Protein AF-A0A352XHY7-F1 (afdb_monomer)

Structure (mmCIF, N/CA/C/O backbone):
data_AF-A0A352XHY7-F1
#
_entry.id   AF-A0A352XHY7-F1
#
loop_
_atom_site.group_PDB
_atom_site.id
_atom_site.type_symbol
_atom_site.label_atom_id
_atom_site.label_alt_id
_atom_site.label_comp_id
_atom_site.label_asym_id
_atom_site.label_entity_id
_atom_site.label_seq_id
_atom_site.pdbx_PDB_ins_code
_atom_site.Cartn_x
_atom_site.Cartn_y
_atom_site.Cartn_z
_atom_site.occupancy
_atom_site.B_iso_or_equiv
_atom_site.auth_seq_id
_atom_site.auth_comp_id
_atom_site.auth_asym_id
_atom_site.auth_atom_id
_atom_site.pdbx_PDB_model_num
ATOM 1 N N . MET A 1 1 ? -7.387 20.997 -11.566 1.00 38.84 1 MET A N 1
ATOM 2 C CA . MET A 1 1 ? -7.227 20.634 -12.990 1.00 38.84 1 MET A CA 1
ATOM 3 C C . MET A 1 1 ? -6.092 19.633 -13.089 1.00 38.84 1 MET A C 1
ATOM 5 O O . MET A 1 1 ? -4.940 19.992 -12.870 1.00 38.84 1 MET A O 1
ATOM 9 N N . SER A 1 2 ? -6.449 18.356 -13.217 1.00 42.47 2 SER A N 1
ATOM 10 C CA . SER A 1 2 ? -5.541 17.223 -13.038 1.00 42.47 2 SER A CA 1
ATOM 11 C C . SER A 1 2 ? -4.668 17.066 -14.282 1.00 42.47 2 SER A C 1
ATOM 13 O O . SER A 1 2 ? -5.186 16.981 -15.389 1.00 42.47 2 SER A O 1
ATOM 15 N N . LYS A 1 3 ? -3.339 17.007 -14.128 1.00 48.66 3 LYS A N 1
ATOM 1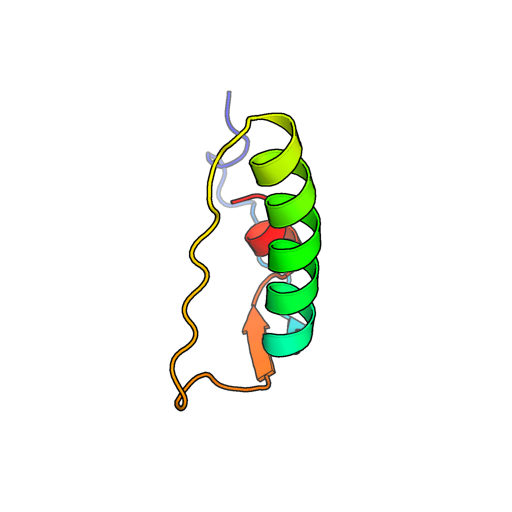6 C CA . LYS A 1 3 ? -2.362 16.838 -15.230 1.00 48.66 3 LYS A CA 1
ATOM 17 C C . LYS A 1 3 ?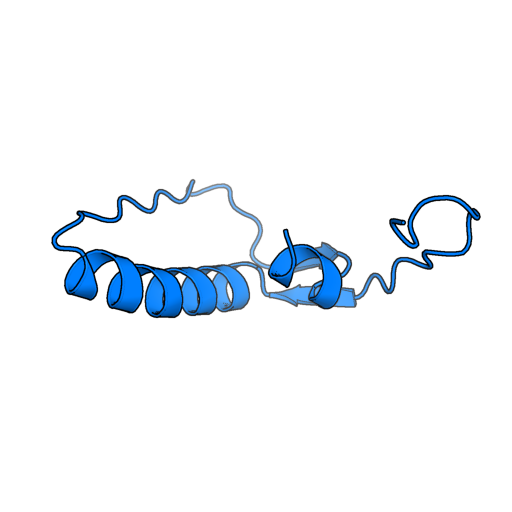 -2.427 15.451 -15.910 1.00 48.66 3 LYS A C 1
ATOM 19 O O . LYS A 1 3 ? -1.440 14.990 -16.476 1.00 48.66 3 LYS A O 1
ATOM 24 N N . ILE A 1 4 ? -3.567 14.770 -15.829 1.00 54.28 4 ILE A N 1
ATOM 25 C CA . ILE A 1 4 ? -3.823 13.474 -16.463 1.00 54.28 4 ILE A CA 1
ATOM 26 C C . ILE A 1 4 ? -4.343 13.670 -17.908 1.00 54.28 4 ILE A C 1
ATOM 28 O O . ILE A 1 4 ? -4.185 12.786 -18.742 1.00 54.28 4 ILE A O 1
ATOM 32 N N . GLU A 1 5 ? -4.846 14.856 -18.266 1.00 59.00 5 GLU A N 1
ATOM 33 C CA . GLU A 1 5 ? -5.613 15.103 -19.506 1.00 59.00 5 GLU A CA 1
ATOM 34 C C . GLU A 1 5 ? -4.801 15.504 -20.756 1.00 59.00 5 GLU A C 1
ATOM 36 O O . GLU A 1 5 ? -5.279 16.264 -21.592 1.00 59.00 5 GLU A O 1
ATOM 41 N N . ALA A 1 6 ? -3.574 15.008 -20.947 1.00 51.38 6 ALA A N 1
ATOM 42 C CA . ALA A 1 6 ? -2.829 15.332 -22.178 1.00 51.38 6 ALA A CA 1
ATOM 43 C C . ALA A 1 6 ? -1.888 14.238 -22.697 1.00 51.38 6 ALA A C 1
ATOM 45 O O . ALA A 1 6 ? -0.876 14.569 -23.309 1.00 51.38 6 ALA A O 1
ATOM 46 N N . GLY A 1 7 ? -2.138 12.952 -22.411 1.00 52.53 7 GLY A N 1
ATOM 47 C CA . GLY A 1 7 ? -1.336 11.845 -22.972 1.00 52.53 7 GLY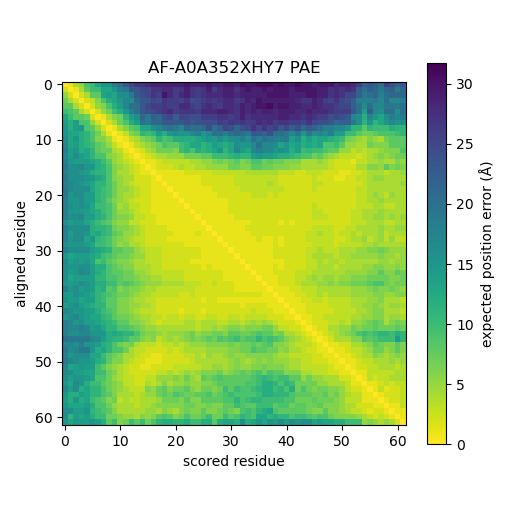 A CA 1
ATOM 48 C C . GLY A 1 7 ? 0.176 11.915 -22.683 1.00 52.53 7 GLY A C 1
ATOM 49 O O . GLY A 1 7 ? 0.964 11.227 -23.320 1.00 52.53 7 GLY A O 1
ATOM 50 N N . ARG A 1 8 ? 0.591 12.766 -21.735 1.00 54.25 8 ARG A N 1
ATOM 51 C CA . ARG A 1 8 ? 1.988 13.115 -21.409 1.00 54.25 8 ARG A CA 1
ATOM 52 C C . ARG A 1 8 ? 2.454 12.549 -20.071 1.00 54.25 8 ARG A C 1
ATOM 54 O O . ARG A 1 8 ? 3.525 12.890 -19.582 1.00 54.25 8 ARG A O 1
ATOM 61 N N . ALA A 1 9 ? 1.649 11.690 -19.460 1.00 59.78 9 ALA A N 1
ATOM 62 C CA . ALA A 1 9 ? 2.077 10.895 -18.328 1.00 59.78 9 ALA A CA 1
ATOM 63 C C . ALA A 1 9 ? 2.922 9.722 -18.845 1.00 59.78 9 ALA A C 1
ATOM 65 O O . ALA A 1 9 ? 2.406 8.628 -19.037 1.00 59.78 9 ALA A O 1
ATOM 66 N N . THR A 1 10 ? 4.214 9.947 -19.080 1.00 65.88 10 THR A N 1
ATOM 67 C CA . THR A 1 10 ? 5.160 8.848 -19.298 1.00 65.88 10 THR A CA 1
ATOM 68 C C . THR A 1 10 ? 5.268 8.048 -18.002 1.00 65.88 10 THR A C 1
ATOM 70 O O . THR A 1 10 ? 5.671 8.606 -16.980 1.00 65.88 10 THR A O 1
ATOM 73 N N . LEU A 1 11 ? 4.868 6.775 -18.023 1.00 67.38 11 LEU A N 1
ATOM 74 C CA . LEU A 1 11 ? 5.172 5.843 -16.939 1.00 67.38 11 LEU A CA 1
ATOM 75 C C . LEU A 1 11 ? 6.669 5.557 -16.991 1.00 67.38 11 LEU A C 1
ATOM 77 O O . LEU A 1 11 ? 7.168 5.068 -18.005 1.00 67.38 11 LEU A O 1
ATOM 81 N N . ASN A 1 12 ? 7.391 5.890 -15.924 1.00 72.12 12 ASN A N 1
ATOM 82 C CA . ASN A 1 12 ? 8.787 5.496 -15.808 1.00 72.12 12 ASN A CA 1
ATOM 83 C C . ASN A 1 12 ? 8.846 4.125 -15.135 1.00 72.12 12 ASN A C 1
ATOM 85 O O . ASN A 1 12 ? 9.055 4.015 -13.927 1.00 72.12 12 ASN A O 1
ATOM 89 N N . GLU A 1 13 ? 8.568 3.083 -15.916 1.00 77.44 13 GLU A N 1
ATOM 90 C CA . GLU A 1 13 ? 8.551 1.714 -15.415 1.00 77.44 13 GLU A CA 1
ATOM 91 C C . GLU A 1 13 ? 9.961 1.252 -15.054 1.00 77.44 13 GLU A C 1
ATOM 93 O O . GLU A 1 13 ? 10.805 1.005 -15.919 1.00 77.44 13 GLU A O 1
ATOM 98 N N . THR A 1 14 ? 10.195 1.066 -13.761 1.00 80.88 14 THR A N 1
ATOM 99 C CA . THR A 1 14 ? 11.435 0.504 -13.236 1.00 80.88 14 THR A CA 1
ATOM 100 C C . THR A 1 14 ? 11.148 -0.801 -12.509 1.00 80.88 14 THR A C 1
ATOM 102 O O . THR A 1 14 ? 10.016 -1.098 -12.119 1.00 80.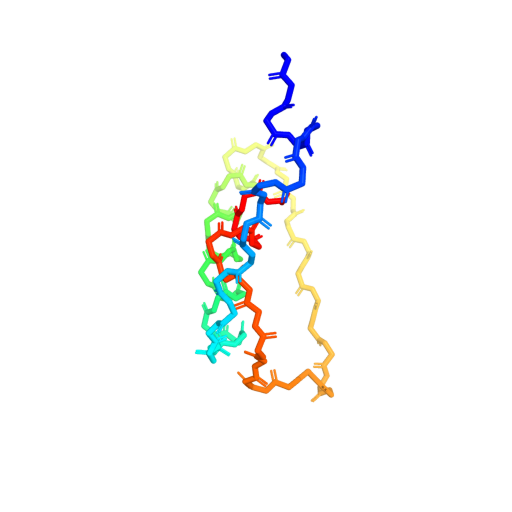88 14 THR A O 1
ATOM 105 N N . VAL A 1 15 ? 12.182 -1.630 -12.356 1.00 85.69 15 VAL A N 1
ATOM 106 C CA . VAL A 1 15 ? 12.090 -2.804 -11.487 1.00 85.69 15 VAL A CA 1
ATOM 107 C C . VAL A 1 15 ? 12.049 -2.310 -10.043 1.00 85.69 15 VAL A C 1
ATOM 109 O O . VAL A 1 15 ? 13.035 -1.790 -9.525 1.00 85.69 15 VAL A O 1
ATOM 112 N N . CYS A 1 16 ? 10.905 -2.491 -9.396 1.00 86.88 16 CYS A N 1
ATOM 113 C CA . CYS A 1 16 ? 10.666 -2.125 -8.010 1.00 86.88 16 CYS A CA 1
ATOM 114 C C . CYS A 1 16 ? 10.665 -3.381 -7.132 1.00 86.88 16 CYS A C 1
ATOM 116 O O . CYS A 1 16 ? 10.070 -4.396 -7.496 1.00 86.88 16 CYS A O 1
ATOM 118 N N . ASN A 1 17 ? 11.303 -3.311 -5.958 1.00 90.06 17 ASN A N 1
ATOM 119 C CA . ASN A 1 17 ? 11.119 -4.318 -4.914 1.00 90.06 17 ASN A CA 1
ATOM 120 C C . ASN A 1 17 ? 9.809 -4.023 -4.170 1.00 90.06 17 ASN A C 1
ATOM 122 O O . ASN A 1 17 ? 9.761 -3.154 -3.295 1.00 90.06 17 ASN A O 1
ATOM 126 N N . LEU A 1 18 ? 8.761 -4.765 -4.522 1.00 89.00 18 LEU A N 1
ATOM 127 C CA . LEU A 1 18 ? 7.406 -4.533 -4.031 1.00 89.00 18 LEU A CA 1
ATOM 128 C C . LEU A 1 18 ? 7.312 -4.706 -2.512 1.00 89.00 18 LEU A C 1
ATOM 130 O O . LEU A 1 18 ? 6.657 -3.918 -1.838 1.00 89.00 18 LEU A O 1
ATOM 134 N N . ASN A 1 19 ? 8.025 -5.684 -1.952 1.00 90.12 19 ASN A N 1
ATOM 135 C CA . ASN A 1 19 ? 8.030 -5.925 -0.509 1.00 90.12 19 ASN A CA 1
ATOM 136 C C . ASN A 1 19 ? 8.624 -4.749 0.275 1.00 90.12 19 ASN A C 1
ATOM 138 O O . ASN A 1 19 ? 8.073 -4.363 1.304 1.00 90.12 19 ASN A O 1
ATOM 142 N N . ARG A 1 20 ? 9.716 -4.146 -0.216 1.00 90.31 20 ARG A N 1
ATOM 143 C CA . ARG A 1 20 ? 10.306 -2.950 0.411 1.00 90.31 20 ARG A CA 1
ATOM 144 C C . ARG A 1 20 ? 9.363 -1.757 0.344 1.00 90.31 20 ARG A C 1
ATOM 146 O O . ARG A 1 20 ? 9.209 -1.052 1.338 1.00 90.31 20 ARG A O 1
ATOM 153 N N . LEU A 1 21 ? 8.716 -1.556 -0.803 1.00 88.69 21 LEU A N 1
ATOM 154 C CA . LEU A 1 21 ? 7.740 -0.486 -0.966 1.00 88.69 21 LEU A CA 1
ATOM 155 C C . LEU A 1 21 ? 6.571 -0.652 0.015 1.00 88.69 21 LEU A C 1
ATOM 157 O O . LEU A 1 21 ? 6.267 0.276 0.764 1.00 88.69 21 LEU A O 1
ATOM 161 N N . LEU A 1 22 ? 5.959 -1.837 0.057 1.00 91.06 22 LEU A N 1
ATOM 162 C CA . LEU A 1 22 ? 4.827 -2.121 0.940 1.00 91.06 22 LEU A CA 1
ATOM 163 C C . LEU A 1 22 ? 5.197 -1.999 2.418 1.00 91.06 22 LEU A C 1
ATOM 165 O O . LEU A 1 22 ? 4.414 -1.440 3.176 1.00 91.06 22 LEU A O 1
ATOM 169 N N . ALA A 1 23 ? 6.390 -2.449 2.820 1.00 91.94 23 ALA A N 1
ATOM 170 C CA . ALA A 1 23 ? 6.874 -2.265 4.188 1.00 91.94 23 ALA A CA 1
ATOM 171 C C . ALA A 1 23 ? 6.967 -0.776 4.559 1.00 91.94 23 ALA A C 1
ATOM 173 O O . ALA A 1 23 ? 6.460 -0.364 5.598 1.00 91.94 23 ALA A O 1
ATOM 174 N N . SER A 1 24 ? 7.530 0.053 3.672 1.00 91.94 24 SER A N 1
ATOM 175 C CA . SER A 1 24 ? 7.641 1.496 3.926 1.00 91.94 24 SER A CA 1
ATOM 176 C C . SER A 1 24 ? 6.277 2.196 4.033 1.00 91.94 24 SER A C 1
ATOM 178 O O . SER A 1 24 ? 6.108 3.116 4.836 1.00 91.94 24 SER A O 1
ATOM 180 N N . LEU A 1 25 ? 5.287 1.747 3.252 1.00 91.06 25 LEU A N 1
ATOM 181 C CA . LEU A 1 25 ? 3.915 2.251 3.320 1.00 91.06 25 LEU A CA 1
ATOM 182 C C . LEU A 1 25 ? 3.223 1.824 4.615 1.00 91.06 25 LEU A C 1
ATOM 184 O O . LEU A 1 25 ? 2.589 2.655 5.264 1.00 91.06 25 LEU A O 1
ATOM 188 N N . GLU A 1 26 ? 3.363 0.555 4.999 1.00 94.75 26 GLU A N 1
ATOM 189 C CA . GLU A 1 26 ? 2.808 0.008 6.236 1.00 94.75 26 GLU A CA 1
ATOM 190 C C . GLU A 1 26 ? 3.317 0.790 7.456 1.00 94.75 26 GLU A C 1
ATOM 192 O O . GLU A 1 26 ? 2.505 1.255 8.257 1.00 94.75 26 GLU A O 1
ATOM 197 N N . ASP A 1 27 ? 4.626 1.044 7.546 1.00 94.38 27 ASP A N 1
ATOM 198 C CA . ASP A 1 27 ? 5.232 1.816 8.638 1.00 94.38 27 ASP A CA 1
ATOM 199 C C . ASP A 1 27 ? 4.671 3.244 8.720 1.00 94.38 27 ASP A C 1
ATOM 201 O O . ASP A 1 27 ? 4.232 3.700 9.782 1.00 94.38 27 ASP A O 1
ATOM 205 N N . MET A 1 28 ? 4.624 3.953 7.586 1.00 93.81 28 MET A N 1
ATOM 206 C CA . MET A 1 28 ? 4.112 5.324 7.536 1.00 93.81 28 MET A CA 1
ATOM 207 C C . MET A 1 28 ? 2.625 5.392 7.916 1.00 93.81 28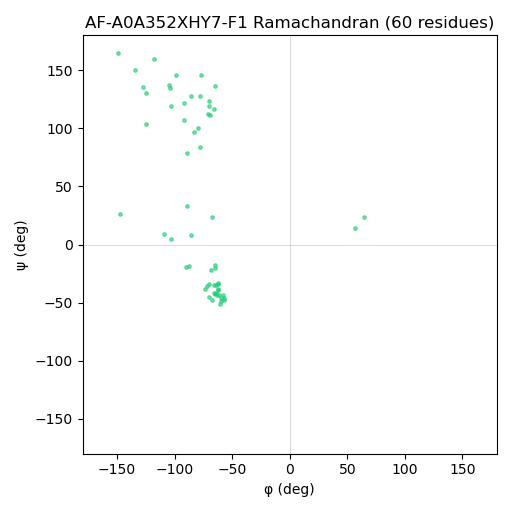 MET A C 1
ATOM 209 O O . MET A 1 28 ? 2.204 6.293 8.651 1.00 93.81 28 MET A O 1
ATOM 213 N N . LEU A 1 29 ? 1.809 4.468 7.404 1.00 93.94 29 LEU A N 1
ATOM 214 C CA . LEU A 1 29 ? 0.371 4.442 7.659 1.00 93.94 29 LEU A CA 1
ATOM 215 C C . LEU A 1 29 ? 0.061 4.016 9.092 1.00 93.94 29 LEU A C 1
ATOM 217 O O . LEU A 1 29 ? -0.853 4.572 9.701 1.00 93.94 29 LEU A O 1
ATOM 221 N N . LYS A 1 30 ? 0.847 3.101 9.665 1.00 96.75 30 LYS A N 1
ATOM 222 C CA . LYS A 1 30 ? 0.686 2.642 11.046 1.00 96.75 30 LYS A CA 1
ATOM 223 C C . LYS A 1 30 ? 0.864 3.782 12.042 1.00 96.75 30 LYS A C 1
ATOM 225 O O . LYS A 1 30 ? 0.037 3.931 12.937 1.00 96.75 30 LYS A O 1
ATOM 230 N N . ILE A 1 31 ? 1.868 4.640 11.845 1.00 95.69 31 ILE A N 1
ATOM 231 C CA . ILE A 1 31 ? 2.075 5.835 12.682 1.00 95.69 31 ILE A CA 1
ATOM 232 C C . ILE A 1 31 ? 0.838 6.749 12.645 1.00 95.69 31 ILE A C 1
ATOM 234 O O . ILE A 1 31 ? 0.379 7.225 13.683 1.00 95.69 31 ILE A O 1
ATOM 238 N N . ARG A 1 32 ? 0.259 6.962 11.456 1.00 95.69 32 ARG A N 1
ATOM 239 C CA . ARG A 1 32 ? -0.945 7.795 11.273 1.00 95.69 32 ARG A CA 1
ATOM 240 C C . ARG A 1 32 ? -2.210 7.155 11.846 1.00 95.69 32 ARG A C 1
ATOM 242 O O . ARG A 1 32 ? -3.098 7.873 12.296 1.00 95.69 32 ARG A O 1
ATOM 249 N N . ALA A 1 33 ? -2.321 5.831 11.791 1.00 97.31 33 ALA A N 1
ATOM 250 C CA . ALA A 1 33 ? -3.444 5.102 12.364 1.00 97.31 33 ALA A CA 1
ATOM 251 C C . ALA A 1 33 ? -3.415 5.199 13.896 1.00 97.31 33 ALA A C 1
ATOM 253 O O . ALA A 1 33 ? -4.404 5.614 14.496 1.00 97.31 33 ALA A O 1
ATOM 254 N N . ILE A 1 34 ? -2.247 4.958 14.508 1.00 97.00 34 ILE A N 1
ATOM 255 C CA . ILE A 1 34 ? -2.034 5.093 15.957 1.00 97.00 34 ILE A CA 1
ATOM 256 C C . ILE A 1 34 ? -2.383 6.505 16.433 1.00 97.00 34 ILE A C 1
ATOM 258 O O . ILE A 1 34 ? -3.118 6.652 17.407 1.00 97.00 34 ILE A O 1
ATOM 262 N N . SER A 1 35 ? -1.925 7.550 15.731 1.00 97.06 35 SER A N 1
ATOM 263 C CA . SER A 1 35 ? -2.210 8.935 16.135 1.00 97.06 35 SER A CA 1
ATOM 264 C C . SER A 1 35 ? -3.695 9.310 16.068 1.00 97.06 35 SER A C 1
ATOM 266 O O . SER A 1 35 ? -4.109 10.280 16.698 1.00 97.06 35 SER A O 1
ATOM 268 N N . LYS A 1 36 ? -4.502 8.536 15.334 1.00 97.06 36 LYS A N 1
ATOM 269 C CA . LYS A 1 36 ? -5.957 8.695 15.228 1.00 97.06 36 LYS A CA 1
ATOM 270 C C . LYS A 1 36 ? -6.745 7.670 16.050 1.00 97.06 36 LYS A C 1
ATOM 272 O O . LYS A 1 36 ? -7.966 7.644 15.947 1.00 97.06 36 LYS A O 1
ATOM 277 N N . GLY A 1 37 ? -6.074 6.817 16.830 1.00 96.88 37 GLY A N 1
ATOM 278 C CA . GLY A 1 37 ? -6.718 5.727 17.570 1.00 96.88 37 GLY A CA 1
ATOM 279 C C . GLY A 1 37 ? -7.348 4.659 16.666 1.00 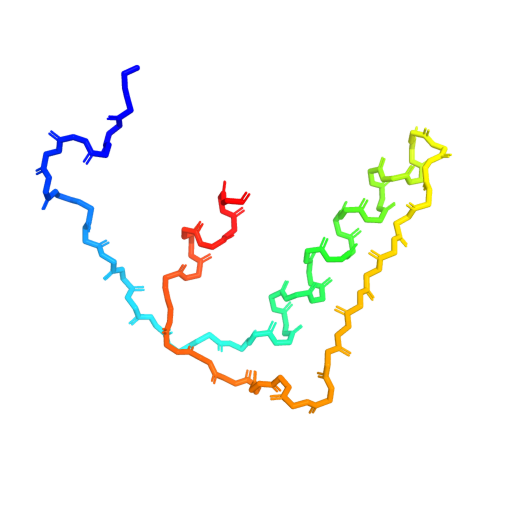96.88 37 GLY A C 1
ATOM 280 O O . GLY A 1 37 ? -8.283 3.980 17.077 1.00 96.88 37 GLY A O 1
ATOM 281 N N . LEU A 1 38 ? -6.869 4.530 15.427 1.00 97.56 38 LEU A N 1
ATOM 282 C CA . LEU A 1 38 ? -7.352 3.563 14.445 1.00 97.56 38 LEU A CA 1
ATOM 283 C C . LEU A 1 38 ? -6.438 2.337 14.400 1.00 97.56 38 LEU A C 1
ATOM 285 O O . LEU A 1 38 ? -5.215 2.444 14.506 1.00 97.56 38 LEU A O 1
ATOM 289 N N . GLN A 1 39 ? -7.035 1.173 14.159 1.00 95.75 39 GLN A N 1
ATOM 290 C CA . GLN A 1 39 ? -6.296 -0.038 13.825 1.00 95.75 39 GLN A CA 1
ATOM 291 C C . GLN A 1 39 ? -6.025 -0.075 12.318 1.00 95.75 39 GLN A C 1
ATOM 293 O O . GLN A 1 39 ? -6.947 0.032 11.511 1.00 95.75 39 GLN A O 1
ATOM 298 N N . LEU A 1 40 ? -4.762 -0.267 11.941 1.00 96.31 40 LEU A N 1
ATOM 299 C CA . LEU A 1 40 ? -4.389 -0.590 10.568 1.00 96.31 40 LEU A CA 1
ATOM 300 C C . LEU A 1 40 ? -4.333 -2.113 10.410 1.00 96.31 40 LEU A C 1
ATOM 302 O O . LEU A 1 40 ? -3.571 -2.774 11.113 1.00 96.31 40 LEU A O 1
ATOM 306 N N . ILE A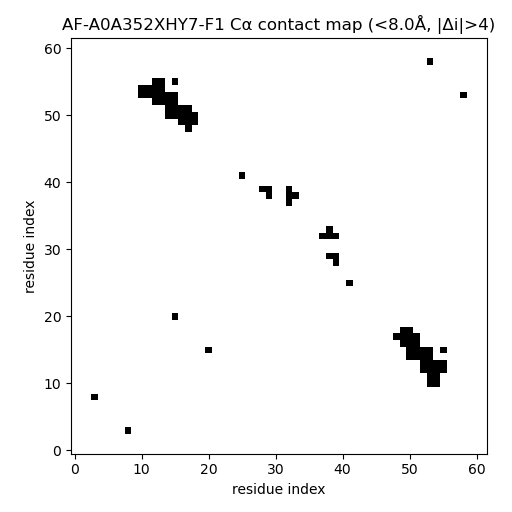 1 41 ? -5.119 -2.650 9.478 1.00 95.50 41 ILE A N 1
ATOM 307 C CA . ILE A 1 41 ? -5.032 -4.044 9.033 1.00 95.50 41 ILE A CA 1
ATOM 308 C C . ILE A 1 41 ? -4.327 -4.032 7.677 1.00 95.50 41 ILE A C 1
ATOM 310 O O . ILE A 1 41 ? -4.803 -3.392 6.741 1.00 95.50 41 ILE A O 1
ATOM 314 N N . PHE A 1 42 ? -3.174 -4.693 7.590 1.00 93.56 42 PHE A N 1
ATOM 315 C CA . PHE A 1 42 ? -2.350 -4.736 6.385 1.00 93.56 42 PHE A CA 1
ATOM 316 C C . PHE A 1 42 ? -2.094 -6.193 5.989 1.00 93.56 42 PHE A C 1
ATOM 318 O O . PHE A 1 42 ? -1.290 -6.887 6.609 1.00 93.56 42 PHE A O 1
ATOM 325 N N . GLU A 1 43 ? -2.800 -6.669 4.967 1.00 92.88 43 GLU A N 1
ATOM 326 C CA . GLU A 1 43 ? -2.763 -8.069 4.535 1.00 92.88 43 GLU A CA 1
ATOM 327 C C . GLU A 1 43 ? -1.933 -8.237 3.259 1.00 92.88 43 GLU A C 1
ATOM 329 O O . GLU A 1 43 ? -2.062 -7.479 2.298 1.00 92.88 43 GLU A O 1
ATOM 334 N N . LYS A 1 44 ? -1.066 -9.254 3.249 1.00 88.56 44 LYS A N 1
ATOM 335 C CA . LYS A 1 44 ? -0.204 -9.612 2.116 1.00 88.56 44 LYS A CA 1
ATOM 336 C C . LYS A 1 44 ? -0.453 -11.071 1.751 1.00 88.56 44 LYS A C 1
ATOM 338 O O . LYS A 1 44 ? -0.413 -11.939 2.618 1.00 88.56 44 LYS A O 1
ATOM 343 N N . THR A 1 45 ? -0.683 -11.346 0.468 1.00 90.06 45 THR A N 1
ATOM 344 C CA . THR A 1 45 ? -0.765 -12.726 -0.030 1.00 90.06 45 THR A CA 1
ATOM 345 C C . THR A 1 45 ? 0.630 -13.335 -0.166 1.00 90.06 45 THR A C 1
ATOM 347 O O . THR A 1 45 ? 1.583 -12.641 -0.522 1.00 90.06 45 THR A O 1
ATOM 350 N N . SER A 1 46 ? 0.764 -14.639 0.080 1.00 83.06 46 SER A N 1
ATOM 351 C CA . SER A 1 46 ? 2.027 -15.373 -0.093 1.00 83.06 46 SER A CA 1
ATOM 352 C C . SER A 1 46 ? 2.493 -15.434 -1.552 1.00 83.06 46 SER A C 1
ATOM 354 O O . SER A 1 46 ? 3.676 -15.635 -1.810 1.00 83.06 46 SER A O 1
ATOM 356 N N . PHE A 1 47 ? 1.585 -15.220 -2.506 1.00 87.38 47 PHE A N 1
ATOM 357 C CA . PHE A 1 47 ? 1.873 -15.212 -3.944 1.00 87.38 47 PHE A CA 1
ATOM 358 C C . PHE A 1 47 ? 2.351 -13.854 -4.470 1.00 87.38 47 PHE A C 1
ATOM 360 O O . PHE A 1 47 ? 2.437 -13.653 -5.681 1.00 87.38 47 PHE A O 1
ATOM 367 N N . LEU A 1 48 ? 2.624 -12.896 -3.583 1.00 87.94 48 LEU A N 1
ATOM 368 C CA . LEU A 1 48 ? 3.016 -11.562 -3.998 1.00 87.94 48 LEU A CA 1
ATOM 369 C C . LEU A 1 48 ? 4.432 -11.584 -4.613 1.00 87.94 48 LEU A C 1
ATOM 371 O O . LEU A 1 48 ? 5.382 -12.005 -3.946 1.00 87.94 48 LEU A O 1
ATOM 375 N N . P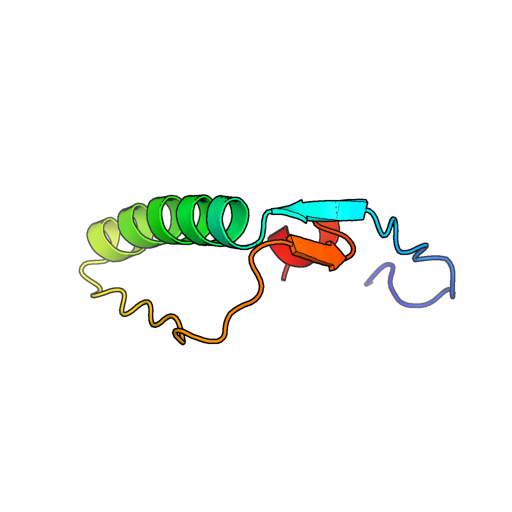RO A 1 49 ? 4.614 -11.117 -5.860 1.00 89.62 49 PRO A N 1
ATOM 376 C CA . PRO A 1 49 ? 5.927 -11.095 -6.490 1.00 89.62 49 PRO A CA 1
ATOM 377 C C . PRO A 1 49 ? 6.875 -10.141 -5.756 1.00 89.62 49 PRO A C 1
ATOM 379 O O . PRO A 1 49 ? 6.522 -9.010 -5.428 1.00 89.62 49 PRO A O 1
ATOM 382 N N . GLN A 1 50 ? 8.118 -10.577 -5.541 1.00 88.94 50 GLN A N 1
ATOM 383 C CA . GLN A 1 50 ? 9.139 -9.750 -4.890 1.00 88.94 50 GLN A CA 1
ATOM 384 C C . GLN A 1 50 ? 9.526 -8.528 -5.732 1.00 88.94 50 GLN A C 1
ATOM 386 O O . GLN A 1 50 ? 9.816 -7.465 -5.178 1.00 88.94 50 GLN A O 1
ATOM 391 N N . TYR A 1 51 ? 9.528 -8.678 -7.057 1.00 90.56 51 TYR A N 1
ATOM 392 C CA . TYR A 1 51 ? 9.879 -7.629 -8.004 1.00 90.56 51 TYR A CA 1
ATOM 393 C C . TYR A 1 51 ? 8.783 -7.460 -9.047 1.00 90.56 51 TYR A C 1
ATOM 395 O O . TYR A 1 51 ? 8.291 -8.442 -9.600 1.00 90.56 51 TYR A O 1
ATOM 403 N N . VAL A 1 52 ? 8.437 -6.211 -9.340 1.00 89.06 52 VAL A N 1
ATOM 404 C CA . VAL A 1 52 ? 7.460 -5.843 -10.372 1.00 89.06 52 VAL A CA 1
ATOM 405 C C . VAL A 1 52 ? 8.015 -4.698 -11.213 1.00 89.06 52 VAL A C 1
ATOM 407 O O . VAL A 1 52 ? 8.801 -3.891 -10.717 1.00 89.06 52 VAL A O 1
ATOM 410 N N . ARG A 1 53 ? 7.632 -4.625 -12.491 1.00 87.88 53 ARG A N 1
ATOM 411 C CA . ARG A 1 53 ? 7.931 -3.466 -13.345 1.00 87.88 53 ARG A CA 1
ATOM 412 C C . ARG A 1 53 ? 6.773 -2.488 -13.252 1.00 87.88 53 ARG A C 1
ATOM 414 O O . ARG A 1 53 ? 5.695 -2.783 -13.753 1.00 87.88 53 ARG A O 1
ATOM 421 N N . ILE A 1 54 ? 6.990 -1.378 -12.558 1.00 84.19 54 ILE A N 1
ATOM 422 C CA . ILE A 1 54 ? 5.973 -0.355 -12.296 1.00 84.19 54 ILE A CA 1
ATOM 423 C C . ILE A 1 54 ? 6.626 1.023 -12.188 1.00 84.19 54 ILE A C 1
ATOM 425 O O . ILE A 1 54 ? 7.831 1.136 -11.969 1.00 84.19 54 ILE A O 1
ATOM 429 N N . ASP A 1 55 ? 5.820 2.077 -12.269 1.00 82.56 55 ASP A N 1
ATOM 430 C CA . ASP A 1 55 ? 6.233 3.416 -11.851 1.00 82.56 55 ASP A CA 1
ATOM 431 C C . ASP A 1 55 ? 6.046 3.557 -10.330 1.00 82.56 55 ASP A C 1
ATOM 433 O O . ASP A 1 55 ? 4.950 3.812 -9.824 1.00 82.56 55 ASP A O 1
ATOM 437 N N . GLU A 1 56 ? 7.131 3.351 -9.585 1.00 77.00 56 GLU A N 1
ATOM 438 C CA . GLU A 1 56 ? 7.130 3.403 -8.119 1.00 77.00 56 GLU A CA 1
ATOM 439 C C . GLU A 1 56 ? 6.748 4.794 -7.577 1.00 77.00 56 GLU A C 1
ATOM 441 O O . GLU A 1 56 ? 6.120 4.918 -6.523 1.00 77.00 56 GLU A O 1
ATOM 446 N N . GLY A 1 57 ? 7.118 5.856 -8.301 1.00 77.00 57 GLY A N 1
ATOM 447 C CA . GLY A 1 57 ? 6.807 7.235 -7.934 1.00 77.00 57 GLY A CA 1
ATOM 448 C C . GLY A 1 57 ? 5.309 7.505 -7.992 1.00 77.00 57 GLY A C 1
ATOM 449 O O . GLY A 1 57 ? 4.763 8.121 -7.077 1.00 77.00 57 GLY A O 1
ATOM 450 N N . LYS A 1 58 ? 4.638 6.986 -9.023 1.00 78.00 58 LYS A N 1
ATOM 451 C CA . LYS A 1 58 ? 3.181 7.066 -9.130 1.00 78.00 58 LYS A CA 1
ATOM 452 C C . LYS A 1 58 ? 2.459 6.139 -8.169 1.00 78.00 58 LYS A C 1
ATOM 454 O O . LYS A 1 58 ? 1.466 6.570 -7.596 1.00 78.00 58 LYS A O 1
ATOM 459 N N . LEU A 1 59 ? 2.958 4.923 -7.936 1.00 75.81 59 LEU A N 1
ATOM 460 C CA . LEU A 1 59 ? 2.322 4.009 -6.983 1.00 75.81 59 LEU A CA 1
ATOM 461 C C . LEU A 1 59 ? 2.317 4.577 -5.556 1.00 75.81 59 LEU A C 1
ATOM 463 O O . LEU A 1 59 ? 1.356 4.374 -4.832 1.00 75.81 59 LEU A O 1
ATOM 467 N N . ARG A 1 60 ? 3.347 5.335 -5.161 1.00 73.31 60 ARG A N 1
ATOM 468 C CA . ARG A 1 60 ? 3.363 6.037 -3.864 1.00 73.31 60 ARG A CA 1
ATOM 469 C C . ARG A 1 60 ? 2.357 7.187 -3.747 1.00 73.31 60 ARG A C 1
ATOM 471 O O . ARG A 1 60 ? 2.100 7.633 -2.633 1.00 73.31 60 ARG A O 1
ATOM 478 N N . 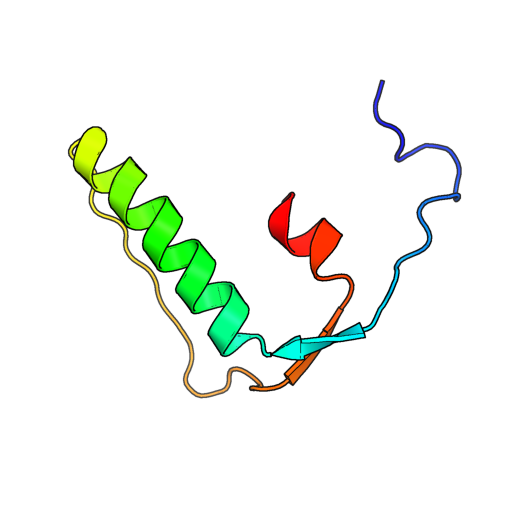GLN A 1 61 ? 1.896 7.743 -4.867 1.00 72.94 61 GLN A N 1
ATOM 479 C CA . GLN A 1 61 ? 0.993 8.901 -4.891 1.00 72.94 61 GLN A CA 1
ATOM 480 C C . GLN A 1 61 ? -0.488 8.514 -4.885 1.00 72.94 61 GLN A C 1
ATOM 482 O O . GLN A 1 61 ? -1.317 9.374 -4.586 1.00 72.94 61 GLN A O 1
ATOM 487 N N . VAL A 1 62 ? -0.802 7.270 -5.250 1.00 71.31 62 VAL A N 1
ATOM 488 C CA . VAL A 1 62 ? -2.150 6.686 -5.186 1.00 71.31 62 VAL A CA 1
ATOM 489 C C . VAL A 1 62 ? -2.378 6.122 -3.791 1.00 71.31 62 VAL A C 1
ATOM 491 O O . VAL A 1 62 ? -3.469 6.383 -3.242 1.00 71.31 62 VAL A O 1
#

Secondary structure (DSSP, 8-state):
--TTTTS------EEEEHHHHHHHHHHHHHHHHHHTTPPPP----TT--SEEEE-HHHHTT-

Solvent-accessible surface area (backbone atoms only — not comparable to full-atom values): 4086 Å² total; per-residue (Å²): 135,72,89,74,84,67,90,71,76,76,75,66,66,37,85,38,54,43,59,62,52,51,51,55,49,51,57,59,50,43,57,56,23,56,78,68,77,43,87,74,85,85,86,78,66,91,83,61,64,59,62,46,78,40,36,64,73,59,62,73,74,107

Mean predicted aligned error: 8.08 Å

Sequence (62 aa):
MSKIEAGRATLNETVCNLNRLLASLEDMLKIRAISKGLQLIFEKTSFLPQYVRIDEGKLRQV

Foldseek 3Di:
DDPPPDPPPDWPWDKDQVVVLLVVVCVVVCVVCVVVVHDDDDDDDPPDDRIDGGRSVVVVVD

Nearest PDB structures (foldseek):
  6dk8-assembly4_H  TM=8.303E-01  e=5.646E-02  Pseudomonas aeruginosa
  6dk8-assembly3_F  TM=8.430E-01  e=6.928E-02  Pseudomonas aeruginosa
  6dk8-assembly4_G  TM=9.076E-01  e=1.467E-01  Pseudomonas aeruginosa
  6dk7-assembly3_E  TM=8.990E-01  e=1.800E-01  Pseudomonas aeruginosa
  4jas-assembly1_A-2  TM=7.875E-01  e=5.741E-01  Thermotoga maritima MSB8

pLDDT: mean 82.4, std 15.24, range [38.84, 97.56]

Radius of gyration: 14.8 Å; Cα contacts (8 Å, |Δi|>4): 41; chains: 1; bounding box: 19×36×40 Å